Protein AF-A0A917CRA4-F1 (afdb_monomer)

Foldseek 3Di:
DVVVLVVLLVVVVVVVVVVVVPPQKDWDDPVCCLPPVDVNPDRDNDTDIDGRPDD

Mean predicted aligned error: 3.93 Å

Organism: NCBI:txid1171543

Structure (mmCIF, N/CA/C/O backbone):
data_AF-A0A917CRA4-F1
#
_entry.id   AF-A0A917CRA4-F1
#
loop_
_atom_site.group_PDB
_atom_site.id
_atom_site.type_symbol
_atom_site.label_atom_id
_atom_site.label_alt_id
_atom_site.label_comp_id
_atom_site.label_asym_id
_atom_site.label_entity_id
_atom_site.label_seq_id
_atom_site.pdbx_PDB_ins_code
_atom_site.Cartn_x
_atom_site.Cartn_y
_atom_site.Cartn_z
_atom_site.occupancy
_atom_site.B_iso_or_equiv
_atom_site.auth_seq_id
_atom_site.auth_comp_id
_atom_site.auth_asym_id
_atom_site.auth_atom_id
_atom_site.pdbx_PDB_model_num
ATOM 1 N N . MET A 1 1 ? 18.789 -6.571 -9.626 1.00 62.81 1 MET A N 1
ATOM 2 C CA . MET A 1 1 ? 17.970 -5.358 -9.427 1.00 62.81 1 MET A CA 1
ATOM 3 C C . MET A 1 1 ? 16.475 -5.675 -9.495 1.00 62.81 1 MET A C 1
ATOM 5 O O . MET A 1 1 ? 15.863 -5.726 -8.442 1.00 62.81 1 MET A O 1
ATOM 9 N N . VAL A 1 2 ? 15.908 -6.031 -10.658 1.00 72.06 2 VAL A N 1
ATOM 1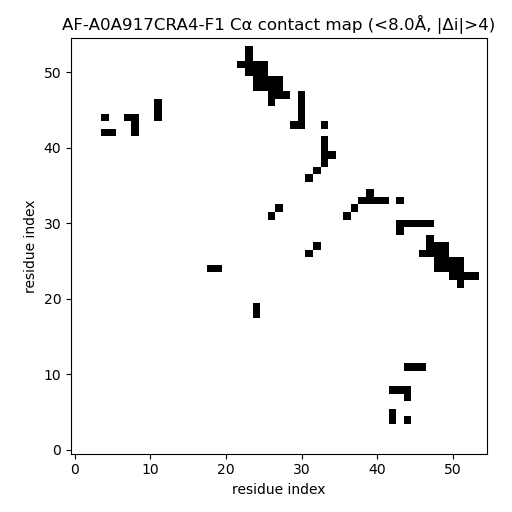0 C CA . VAL A 1 2 ? 14.463 -6.347 -10.823 1.00 72.06 2 VAL A CA 1
ATOM 11 C C . VAL A 1 2 ? 13.934 -7.401 -9.834 1.00 72.06 2 VAL A C 1
ATOM 13 O O . VAL A 1 2 ? 12.882 -7.206 -9.242 1.00 72.06 2 VAL A O 1
ATOM 16 N N . LYS A 1 3 ? 14.693 -8.476 -9.576 1.00 78.25 3 LYS A N 1
ATOM 17 C CA . LYS A 1 3 ? 14.294 -9.538 -8.631 1.00 78.25 3 LYS A CA 1
ATOM 18 C C . LYS A 1 3 ? 14.108 -9.046 -7.186 1.00 78.25 3 LYS A C 1
ATOM 20 O O . LYS A 1 3 ? 13.223 -9.530 -6.493 1.00 78.25 3 LYS A O 1
ATOM 25 N N . VAL A 1 4 ? 14.922 -8.081 -6.744 1.00 82.00 4 VAL A N 1
ATOM 26 C CA . VAL A 1 4 ? 14.803 -7.479 -5.402 1.00 82.00 4 VAL A CA 1
ATOM 27 C C . VAL A 1 4 ? 13.555 -6.600 -5.338 1.00 82.00 4 VAL A C 1
ATOM 29 O O . VAL A 1 4 ? 12.765 -6.739 -4.412 1.00 82.00 4 VAL A O 1
ATOM 32 N N . TYR A 1 5 ? 13.310 -5.788 -6.371 1.00 85.19 5 TYR A N 1
ATOM 33 C CA . TYR A 1 5 ? 12.093 -4.976 -6.465 1.00 85.19 5 TYR A CA 1
ATOM 34 C C . TYR A 1 5 ? 10.819 -5.831 -6.511 1.00 85.19 5 TYR A C 1
ATOM 36 O O . TYR A 1 5 ? 9.848 -5.510 -5.842 1.00 85.19 5 TYR A O 1
ATOM 44 N N . GLN A 1 6 ? 10.827 -6.967 -7.213 1.00 89.12 6 GLN A N 1
ATOM 45 C CA . GLN A 1 6 ? 9.700 -7.910 -7.203 1.00 89.12 6 GLN A CA 1
ATOM 46 C C . GLN A 1 6 ? 9.431 -8.491 -5.808 1.00 89.12 6 GLN A C 1
ATOM 48 O O . GLN A 1 6 ? 8.276 -8.641 -5.416 1.00 89.12 6 GLN A O 1
ATOM 53 N N . GLN A 1 7 ? 10.481 -8.808 -5.046 1.00 92.38 7 GLN A N 1
ATOM 54 C CA . GLN A 1 7 ? 10.335 -9.279 -3.666 1.00 92.38 7 GLN A CA 1
ATOM 55 C C . GLN A 1 7 ? 9.782 -8.186 -2.745 1.00 92.38 7 GLN A C 1
ATOM 57 O O . GLN A 1 7 ? 8.920 -8.475 -1.922 1.00 92.38 7 GLN A O 1
ATOM 62 N N . GLN A 1 8 ? 10.229 -6.941 -2.913 1.00 91.75 8 GLN A N 1
ATOM 63 C CA . GLN A 1 8 ? 9.717 -5.799 -2.154 1.00 91.75 8 GLN A CA 1
ATOM 64 C C . GLN A 1 8 ? 8.244 -5.520 -2.465 1.00 91.75 8 GLN A C 1
ATOM 66 O O . GLN A 1 8 ? 7.445 -5.398 -1.545 1.00 91.75 8 GLN A O 1
ATOM 71 N N . VAL A 1 9 ? 7.858 -5.506 -3.744 1.00 91.25 9 VAL A N 1
ATOM 72 C CA . VAL A 1 9 ? 6.454 -5.340 -4.160 1.00 91.25 9 VAL A CA 1
ATOM 73 C C . VAL A 1 9 ? 5.590 -6.468 -3.595 1.00 91.25 9 VAL A C 1
ATOM 75 O O . VAL A 1 9 ? 4.505 -6.217 -3.079 1.00 91.25 9 VAL A O 1
ATOM 78 N N . LYS A 1 10 ? 6.083 -7.714 -3.623 1.00 92.50 10 LYS A N 1
ATOM 79 C CA . LYS A 1 10 ? 5.378 -8.848 -3.012 1.00 92.50 10 LYS A CA 1
ATOM 80 C C . LYS A 1 10 ? 5.153 -8.634 -1.514 1.00 92.50 10 LYS A C 1
ATOM 82 O O . LYS A 1 10 ? 4.052 -8.893 -1.039 1.00 92.50 10 LYS A O 1
ATOM 87 N N . LEU A 1 11 ? 6.167 -8.157 -0.791 1.00 94.25 11 LEU A N 1
ATOM 88 C CA . LEU A 1 11 ? 6.040 -7.839 0.631 1.00 94.25 11 LEU A CA 1
ATOM 89 C C . LEU A 1 11 ? 4.998 -6.737 0.864 1.00 94.25 11 LEU A C 1
ATOM 91 O O . LEU A 1 11 ? 4.153 -6.888 1.737 1.00 94.25 11 LEU A O 1
ATOM 95 N N . VAL A 1 12 ? 5.011 -5.671 0.059 1.00 93.06 12 VAL A N 1
ATOM 96 C CA . VAL A 1 12 ? 4.023 -4.582 0.132 1.00 93.06 12 VAL A CA 1
ATOM 97 C C . VAL A 1 12 ? 2.602 -5.108 -0.045 1.00 93.06 12 VAL A C 1
ATOM 99 O O . VAL A 1 12 ? 1.752 -4.840 0.796 1.00 93.06 12 VAL A O 1
ATOM 102 N N . VAL A 1 13 ? 2.348 -5.922 -1.073 1.00 92.06 13 VAL A N 1
ATOM 103 C CA . VAL A 1 13 ? 1.018 -6.512 -1.30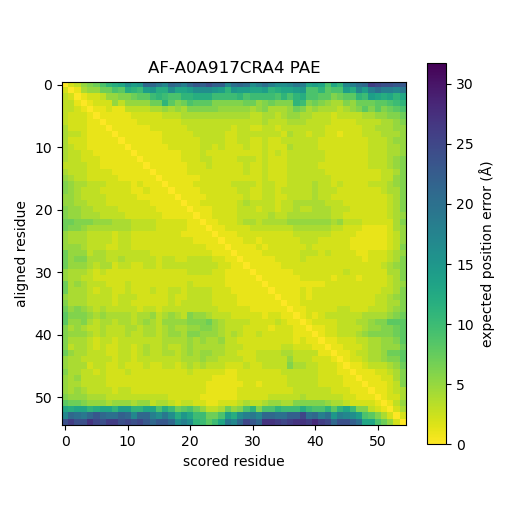7 1.00 92.06 13 VAL A CA 1
ATOM 104 C C . VAL A 1 13 ? 0.572 -7.388 -0.131 1.00 92.06 13 VAL A C 1
ATOM 106 O O . VAL A 1 13 ? -0.597 -7.366 0.239 1.00 92.06 13 VAL A O 1
ATOM 109 N N . GLN A 1 14 ? 1.493 -8.124 0.499 1.00 94.31 14 GLN A N 1
ATOM 110 C CA . GLN A 1 14 ? 1.188 -8.896 1.708 1.00 94.31 14 GLN A CA 1
ATOM 111 C C . GLN A 1 14 ? 0.858 -7.996 2.909 1.00 94.31 14 GLN A C 1
ATOM 113 O O . GLN A 1 14 ? -0.067 -8.304 3.655 1.00 94.31 14 GLN A O 1
ATOM 118 N N . LEU A 1 15 ? 1.583 -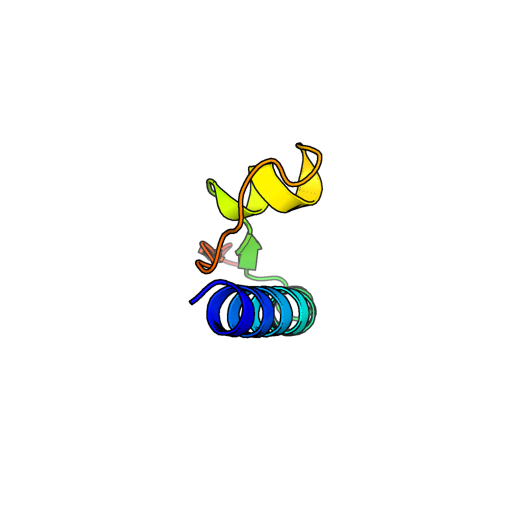6.886 3.086 1.00 94.69 15 LEU A N 1
ATOM 119 C CA . LEU A 1 15 ? 1.332 -5.917 4.157 1.00 94.69 15 LEU A CA 1
ATOM 120 C C . LEU A 1 15 ? -0.001 -5.187 3.983 1.00 94.69 15 LEU A C 1
ATOM 122 O O . LEU A 1 15 ? -0.650 -4.907 4.983 1.00 94.69 15 LEU A O 1
ATOM 126 N N . LEU A 1 16 ? -0.445 -4.919 2.750 1.00 93.62 16 LEU A N 1
ATOM 127 C CA . LEU A 1 16 ? -1.747 -4.287 2.507 1.00 93.62 16 LEU A CA 1
ATOM 128 C C . LEU A 1 16 ? -2.906 -5.094 3.104 1.00 93.62 16 LEU A C 1
ATOM 130 O O . LEU A 1 16 ? -3.820 -4.498 3.659 1.00 93.62 16 LEU A O 1
ATOM 134 N N . GLY A 1 17 ? -2.837 -6.430 3.071 1.00 92.62 17 GLY A N 1
ATOM 135 C CA . GLY A 1 17 ? -3.838 -7.281 3.722 1.00 92.62 17 GLY A CA 1
ATOM 136 C C . GLY A 1 17 ? -3.831 -7.193 5.253 1.00 92.62 17 GLY A C 1
ATOM 137 O O . GLY A 1 17 ? -4.852 -7.453 5.873 1.00 92.62 17 GLY A O 1
ATOM 138 N N . LEU A 1 18 ? -2.701 -6.819 5.865 1.00 94.00 18 LEU A N 1
ATOM 139 C CA . LEU A 1 18 ? -2.629 -6.532 7.303 1.00 94.00 18 LEU A CA 1
ATOM 140 C C . LEU A 1 18 ? -3.120 -5.118 7.617 1.00 94.00 18 LEU A C 1
ATOM 142 O O . LEU A 1 18 ? -3.749 -4.906 8.638 1.00 94.00 18 LEU A O 1
ATOM 146 N N . VAL A 1 19 ? -2.848 -4.142 6.750 1.00 93.69 19 VAL A N 1
ATOM 147 C CA . VAL A 1 19 ? -3.362 -2.777 6.928 1.00 93.69 19 VAL A CA 1
ATOM 148 C C . VAL A 1 19 ? -4.888 -2.752 6.830 1.00 93.69 19 VAL A C 1
ATOM 150 O O . VAL A 1 19 ? -5.524 -2.036 7.589 1.00 93.69 19 VAL A O 1
ATOM 153 N N . ASP A 1 20 ? -5.475 -3.561 5.947 1.00 91.69 20 ASP A N 1
ATOM 154 C CA . ASP A 1 20 ? -6.930 -3.667 5.770 1.00 91.69 20 ASP A CA 1
ATOM 155 C C . ASP A 1 20 ? -7.667 -4.175 7.026 1.00 91.69 20 ASP A C 1
ATOM 157 O O . ASP A 1 20 ? -8.865 -3.947 7.175 1.00 91.69 20 ASP A O 1
ATOM 161 N N . THR A 1 21 ? -6.968 -4.820 7.973 1.00 94.75 21 THR A N 1
ATOM 162 C CA . THR A 1 21 ? -7.583 -5.207 9.256 1.00 94.75 21 THR A CA 1
ATOM 163 C C . THR A 1 21 ? -7.781 -4.025 10.203 1.00 94.75 21 THR A C 1
ATOM 165 O O . THR A 1 21 ? -8.528 -4.143 11.172 1.00 94.75 21 THR A O 1
ATOM 168 N N . GLU A 1 22 ? -7.126 -2.895 9.939 1.00 94.50 22 GLU A N 1
ATOM 169 C CA . GLU A 1 22 ? -7.195 -1.679 10.742 1.00 94.50 22 GLU A CA 1
ATOM 170 C C . GLU A 1 22 ? -8.153 -0.671 10.089 1.00 94.50 22 GLU A C 1
ATOM 172 O O . GLU A 1 22 ? -7.820 0.007 9.117 1.00 94.50 22 GLU A O 1
ATOM 177 N N . THR A 1 23 ? -9.355 -0.520 10.650 1.00 92.12 23 THR A N 1
ATOM 178 C CA . THR A 1 23 ? -10.416 0.336 10.080 1.00 92.12 23 THR A CA 1
ATOM 179 C C . THR A 1 23 ? -10.087 1.829 10.089 1.00 92.12 23 THR A C 1
ATOM 181 O O . THR A 1 23 ? -10.736 2.613 9.399 1.00 92.12 23 THR A O 1
ATOM 184 N N . CYS A 1 24 ? -9.083 2.233 10.866 1.00 94.25 24 CYS A N 1
ATOM 185 C CA . CYS A 1 24 ? -8.638 3.616 10.986 1.00 94.25 24 CYS A CA 1
ATOM 186 C C . CYS A 1 24 ? -7.641 4.030 9.894 1.00 94.25 24 CYS A C 1
ATOM 188 O O . CYS A 1 24 ? -7.137 5.151 9.929 1.00 94.25 24 CYS A O 1
ATOM 190 N N . PHE A 1 25 ? -7.329 3.167 8.923 1.00 94.88 25 PHE A N 1
ATOM 191 C CA . PHE A 1 25 ? -6.450 3.515 7.811 1.00 94.88 25 PHE A CA 1
ATOM 192 C C . PHE A 1 25 ? -7.149 3.395 6.461 1.00 94.88 25 PHE A C 1
ATOM 194 O O . PHE A 1 25 ? -7.805 2.408 6.152 1.00 94.88 25 PHE A O 1
ATOM 201 N N . ALA A 1 26 ? -6.930 4.396 5.609 1.00 94.06 26 ALA A N 1
ATOM 202 C CA . ALA A 1 26 ? -7.238 4.325 4.188 1.00 94.06 26 ALA A CA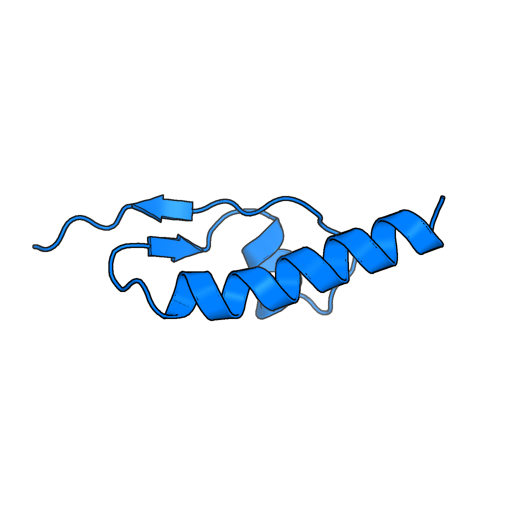 1
ATOM 203 C C . ALA A 1 26 ? -5.957 4.397 3.359 1.00 94.06 26 ALA A C 1
ATOM 205 O O . ALA A 1 26 ? -5.128 5.292 3.550 1.00 94.06 26 ALA A O 1
ATOM 206 N N . LEU A 1 27 ? -5.816 3.486 2.397 1.00 95.38 27 LEU A N 1
ATOM 207 C CA . LEU A 1 27 ? -4.742 3.541 1.411 1.00 95.38 27 LEU A CA 1
ATOM 208 C C . LEU A 1 27 ? -4.983 4.696 0.428 1.00 95.38 27 LEU A C 1
ATOM 210 O O . LEU A 1 27 ? -6.089 4.870 -0.085 1.00 95.38 27 LEU A O 1
ATOM 214 N N . LYS A 1 28 ? -3.937 5.467 0.122 1.00 94.50 28 LYS A N 1
ATOM 215 C CA . LYS A 1 28 ? -3.991 6.556 -0.861 1.00 94.50 28 LYS A CA 1
ATOM 216 C C . LYS A 1 28 ? -2.767 6.580 -1.780 1.00 94.50 28 LYS A C 1
ATOM 218 O O . LYS A 1 28 ? -1.915 5.697 -1.761 1.00 94.50 28 LYS A O 1
ATOM 223 N N . GLY A 1 29 ? -2.677 7.645 -2.575 1.00 94.69 29 GLY A N 1
ATOM 224 C CA . GLY A 1 29 ? -1.465 7.997 -3.306 1.00 94.69 29 GLY A CA 1
ATOM 225 C C . GLY A 1 29 ? -1.238 7.162 -4.562 1.00 94.69 29 GLY A C 1
ATOM 226 O O . GLY A 1 29 ? -2.138 6.503 -5.087 1.00 94.69 29 GLY A O 1
ATOM 227 N N . GLY A 1 30 ? -0.008 7.230 -5.071 1.00 94.31 30 GLY A N 1
ATOM 228 C CA . GLY A 1 30 ? 0.364 6.597 -6.333 1.00 94.31 30 GLY A CA 1
ATOM 229 C C . GLY A 1 30 ? 0.283 5.072 -6.282 1.00 94.31 30 GLY A C 1
ATOM 230 O O . GLY A 1 30 ? -0.037 4.465 -7.304 1.00 94.31 30 GLY A O 1
ATOM 231 N N . THR A 1 31 ? 0.541 4.463 -5.122 1.00 93.50 31 THR A N 1
ATOM 232 C CA . THR A 1 31 ? 0.444 3.010 -4.928 1.00 93.50 31 THR A CA 1
ATOM 233 C C . THR A 1 31 ? -0.99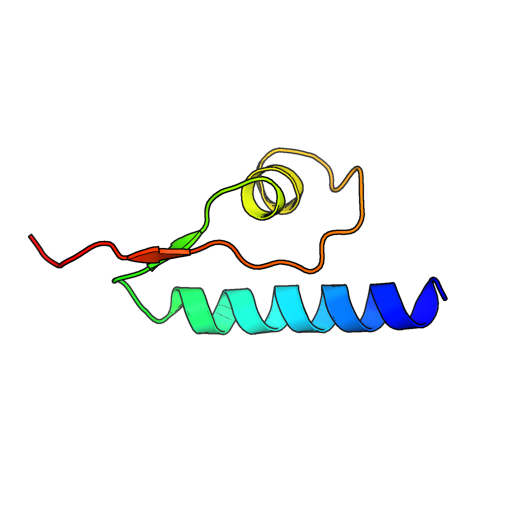7 2.524 -5.031 1.00 93.50 31 THR A C 1
ATOM 235 O O . THR A 1 31 ? -1.248 1.548 -5.734 1.00 93.50 31 THR A O 1
ATOM 238 N N . ALA A 1 32 ? -1.950 3.237 -4.414 1.00 94.50 32 ALA A N 1
ATOM 239 C CA . ALA A 1 32 ? -3.374 2.911 -4.513 1.00 94.50 32 ALA A CA 1
ATOM 240 C C . ALA A 1 32 ? -3.859 2.932 -5.969 1.00 94.50 32 ALA A C 1
ATOM 242 O O . ALA A 1 32 ? -4.472 1.976 -6.436 1.00 94.50 32 ALA A O 1
ATOM 243 N N . ILE A 1 33 ? -3.519 3.996 -6.706 1.00 95.19 33 ILE A N 1
ATOM 244 C CA . ILE A 1 33 ? -3.882 4.141 -8.123 1.00 95.19 33 ILE A CA 1
ATOM 245 C C . ILE A 1 33 ? -3.270 3.003 -8.950 1.00 95.19 33 ILE A C 1
ATOM 24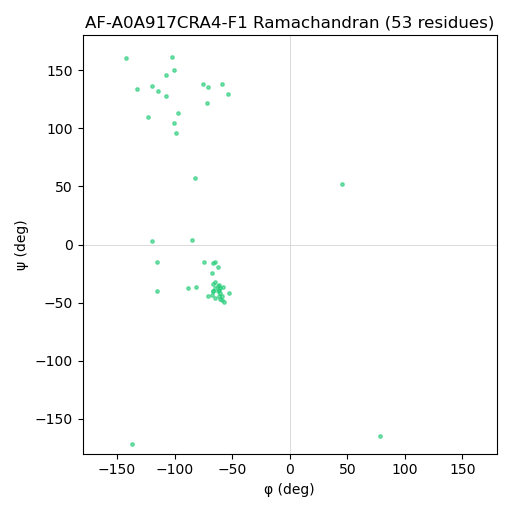7 O O . ILE A 1 33 ? -3.972 2.349 -9.713 1.00 95.19 33 ILE A O 1
ATOM 251 N N . ASN A 1 34 ? -1.981 2.719 -8.751 1.00 93.62 3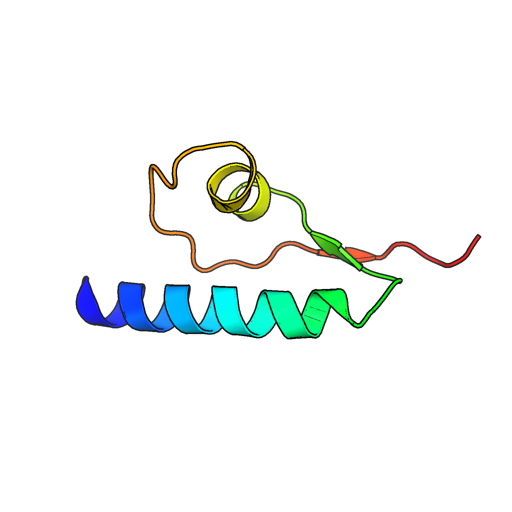4 ASN A N 1
ATOM 252 C CA . ASN A 1 34 ? -1.256 1.697 -9.504 1.00 93.62 34 ASN A CA 1
ATOM 253 C C . ASN A 1 34 ? -1.808 0.276 -9.304 1.00 93.62 34 ASN A C 1
ATOM 255 O O . ASN A 1 34 ? -1.750 -0.516 -10.234 1.00 93.62 34 ASN A O 1
ATOM 259 N N . LEU A 1 35 ? -2.272 -0.054 -8.092 1.00 90.38 35 LEU A N 1
ATOM 260 C CA . LEU A 1 35 ? -2.742 -1.397 -7.725 1.00 90.38 35 LEU A CA 1
ATOM 261 C C . LEU A 1 35 ? -4.231 -1.624 -8.004 1.00 90.38 35 LEU A C 1
ATOM 263 O O . LEU A 1 35 ? -4.610 -2.739 -8.350 1.00 90.38 35 LEU A O 1
ATOM 267 N N . PHE A 1 36 ? -5.069 -0.606 -7.786 1.00 91.50 36 PHE A N 1
ATOM 268 C CA . PHE A 1 36 ? -6.528 -0.771 -7.746 1.00 91.50 36 PHE A CA 1
ATOM 269 C C . PHE A 1 36 ? -7.277 -0.032 -8.861 1.00 91.50 36 PHE A C 1
ATOM 271 O O . PHE A 1 36 ? -8.454 -0.313 -9.073 1.00 91.50 36 PHE A O 1
ATOM 278 N N . VAL A 1 37 ? -6.633 0.912 -9.557 1.00 95.44 37 VAL A N 1
ATOM 279 C CA . VAL A 1 37 ? -7.266 1.715 -10.622 1.00 95.44 37 VAL A CA 1
ATOM 280 C C . VAL A 1 37 ? -6.630 1.441 -11.985 1.00 95.44 37 VAL A C 1
ATOM 282 O O . VAL A 1 37 ? -7.337 1.355 -12.985 1.00 95.44 37 VAL A O 1
ATOM 285 N N . GLU A 1 38 ? -5.308 1.292 -12.032 1.00 94.31 38 GLU A N 1
ATOM 286 C CA . GLU A 1 38 ? -4.544 0.971 -13.240 1.00 94.31 38 GLU A CA 1
ATOM 287 C C . GLU A 1 38 ? -4.134 -0.510 -13.269 1.00 94.31 38 GLU A C 1
ATOM 289 O O . GLU A 1 38 ? -4.073 -1.175 -12.238 1.00 94.31 38 GLU A O 1
ATOM 294 N N . ASP A 1 39 ? -3.786 -1.026 -14.451 1.00 91.62 39 ASP A N 1
ATOM 295 C CA . ASP A 1 39 ? -3.259 -2.389 -14.628 1.00 91.62 39 ASP A CA 1
ATOM 296 C C . ASP A 1 39 ? -1.746 -2.454 -14.334 1.00 91.62 39 ASP A C 1
ATOM 298 O O . ASP A 1 39 ? -0.933 -2.780 -15.198 1.00 91.62 39 ASP A O 1
ATOM 302 N N . LEU A 1 40 ? -1.346 -2.042 -13.123 1.00 89.69 40 LEU A N 1
ATOM 303 C CA . LEU A 1 40 ? 0.035 -2.105 -12.620 1.00 89.69 40 LEU A CA 1
ATOM 304 C C . LEU A 1 40 ? 1.129 -1.626 -13.608 1.00 89.69 40 LEU A C 1
ATOM 306 O O . LEU A 1 40 ? 2.131 -2.325 -13.805 1.00 89.69 40 LEU A O 1
ATOM 310 N N . PRO A 1 41 ? 1.023 -0.423 -14.208 1.00 92.25 41 PRO A N 1
ATOM 311 C CA . PRO A 1 41 ? 1.960 0.035 -15.240 1.00 92.25 41 PRO A CA 1
ATOM 312 C C . PRO A 1 41 ? 3.399 0.233 -14.738 1.00 92.25 41 PRO A C 1
ATOM 314 O O . PRO A 1 41 ? 4.330 0.353 -15.538 1.00 92.25 41 PRO A O 1
ATOM 317 N N . ARG A 1 42 ? 3.611 0.281 -13.417 1.00 91.94 42 ARG A N 1
ATOM 318 C CA . ARG A 1 42 ? 4.938 0.353 -12.793 1.00 91.94 42 ARG A CA 1
ATOM 319 C C . ARG A 1 42 ? 4.994 -0.469 -11.509 1.00 91.94 42 ARG A C 1
ATOM 321 O O . ARG A 1 42 ? 3.983 -0.729 -10.862 1.00 91.94 42 ARG A O 1
ATOM 328 N N . LEU A 1 43 ? 6.206 -0.813 -11.084 1.00 89.62 43 LEU A N 1
ATOM 329 C CA . LEU A 1 43 ? 6.424 -1.320 -9.730 1.00 89.62 43 LEU A CA 1
ATOM 330 C C . LEU A 1 43 ? 6.354 -0.159 -8.733 1.00 89.62 43 LEU A C 1
ATOM 332 O O . LEU A 1 43 ? 6.907 0.912 -8.982 1.00 89.62 43 LEU A O 1
ATOM 336 N N . SER A 1 44 ? 5.698 -0.387 -7.602 1.00 89.94 44 SER A N 1
ATOM 337 C CA . SER A 1 44 ? 5.609 0.566 -6.498 1.00 89.94 44 SER A CA 1
ATOM 338 C C . SER A 1 44 ? 5.919 -0.156 -5.190 1.00 89.94 44 SER A C 1
ATOM 340 O O . SER A 1 44 ? 5.456 -1.276 -4.979 1.00 89.94 44 SER A O 1
ATOM 342 N N . VAL A 1 45 ? 6.762 0.453 -4.357 1.00 91.38 45 VAL A N 1
ATOM 343 C CA . VAL A 1 45 ? 7.279 -0.144 -3.112 1.00 91.38 45 VAL A CA 1
ATOM 344 C C . VAL A 1 45 ? 6.902 0.657 -1.863 1.00 91.38 45 VAL A C 1
ATOM 346 O O . VAL A 1 45 ? 7.295 0.279 -0.764 1.00 91.38 45 VAL A O 1
ATOM 349 N N . ASP A 1 46 ? 6.130 1.730 -2.032 1.00 91.38 46 ASP A N 1
ATOM 350 C CA . ASP A 1 46 ? 5.701 2.622 -0.956 1.00 91.38 46 ASP A CA 1
ATOM 351 C C . ASP A 1 46 ? 4.263 2.291 -0.533 1.00 91.3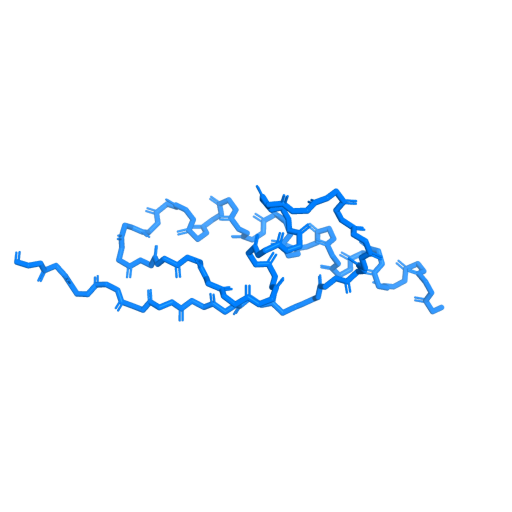8 46 ASP A C 1
ATOM 353 O O . ASP A 1 46 ? 3.454 1.860 -1.356 1.00 91.38 46 ASP A O 1
ATOM 357 N N . ILE A 1 47 ? 3.916 2.525 0.734 1.00 93.62 47 ILE A N 1
ATOM 358 C CA . ILE A 1 47 ? 2.539 2.432 1.243 1.00 93.62 47 ILE A CA 1
ATOM 359 C C . ILE A 1 47 ? 2.184 3.783 1.864 1.00 93.62 47 ILE A C 1
ATOM 361 O O . ILE A 1 47 ? 2.691 4.130 2.929 1.00 93.62 47 ILE A O 1
ATOM 365 N N . ASP A 1 48 ? 1.294 4.528 1.210 1.00 95.00 48 ASP A N 1
ATOM 366 C CA . ASP A 1 48 ? 0.776 5.794 1.726 1.00 95.00 48 ASP A CA 1
ATOM 367 C C . ASP A 1 48 ? -0.575 5.567 2.408 1.00 95.00 48 ASP A C 1
ATOM 369 O O . ASP A 1 48 ? -1.570 5.275 1.741 1.00 95.00 48 ASP A O 1
ATOM 373 N N . LEU A 1 49 ? -0.631 5.753 3.728 1.00 95.44 49 LEU A N 1
ATOM 374 C CA . LEU A 1 49 ? -1.872 5.663 4.501 1.00 95.44 49 LEU A CA 1
ATOM 375 C C . LEU A 1 49 ? -2.346 7.043 4.950 1.00 95.44 49 LEU A C 1
ATOM 377 O O . LEU A 1 49 ? -1.555 7.937 5.259 1.00 95.44 49 LEU A O 1
ATOM 381 N N . VAL A 1 50 ? -3.662 7.209 5.003 1.00 95.38 50 VAL A N 1
ATOM 382 C CA . VAL A 1 50 ? -4.326 8.294 5.723 1.00 95.38 50 VAL A CA 1
ATOM 383 C C . VAL A 1 50 ? -4.968 7.699 6.958 1.00 95.38 50 VAL A C 1
ATOM 385 O O . VAL A 1 50 ? -5.726 6.739 6.849 1.00 95.38 50 VAL A O 1
ATOM 388 N N . TYR A 1 51 ? -4.676 8.287 8.115 1.00 94.88 51 TYR A N 1
ATOM 389 C CA . TYR A 1 51 ? -5.410 7.982 9.332 1.00 94.88 51 TYR A CA 1
ATOM 390 C C . TYR A 1 51 ? -6.810 8.594 9.248 1.00 94.88 51 TYR A C 1
ATOM 392 O O . TYR A 1 51 ? -6.959 9.804 9.061 1.00 94.88 51 TYR A O 1
ATOM 400 N N . LEU A 1 52 ? -7.815 7.741 9.367 1.00 93.31 52 LEU A N 1
ATOM 401 C CA . LEU A 1 52 ? -9.217 8.071 9.509 1.00 93.31 52 LEU A CA 1
ATOM 402 C C . LEU A 1 52 ? -9.544 7.973 11.005 1.00 93.31 52 LEU A C 1
ATOM 404 O O . LEU A 1 52 ? -9.756 6.866 11.496 1.00 93.31 52 LEU A O 1
ATOM 408 N N . PRO A 1 53 ? -9.523 9.086 11.761 1.00 85.19 53 PRO A N 1
ATOM 409 C CA . PRO A 1 53 ? -10.023 9.053 13.127 1.00 85.19 53 PRO A CA 1
ATOM 410 C C . PRO A 1 53 ? -11.486 8.610 13.108 1.00 85.19 53 PRO A C 1
ATOM 412 O O . PRO A 1 53 ? -12.256 9.067 12.257 1.00 85.19 53 PRO A O 1
ATOM 415 N N . ASP A 1 54 ? -11.858 7.745 14.050 1.00 73.00 54 ASP A N 1
ATOM 416 C CA . ASP A 1 54 ? -13.259 7.411 14.275 1.00 73.00 54 ASP A CA 1
ATOM 417 C C . ASP A 1 54 ? -14.043 8.715 14.487 1.00 73.00 54 ASP A C 1
ATOM 419 O O . ASP A 1 54 ? -13.621 9.597 15.245 1.00 73.00 54 ASP A O 1
ATOM 423 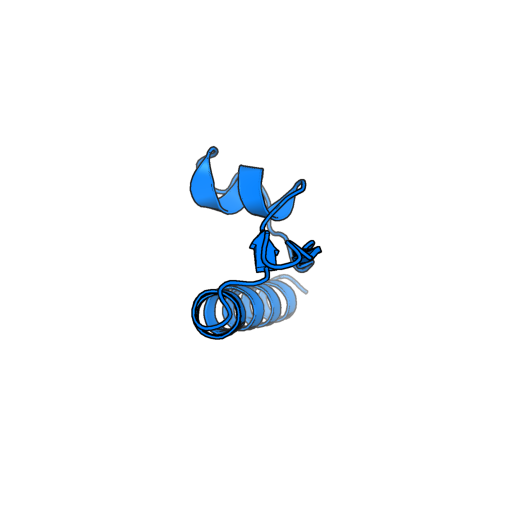N N . SER A 1 55 ? -15.138 8.858 13.738 1.00 62.56 55 SER A N 1
ATOM 424 C CA . SER A 1 55 ? -16.105 9.948 13.913 1.00 62.56 55 SER A CA 1
ATOM 425 C C . SER A 1 55 ? -16.918 9.750 15.184 1.00 62.56 55 SER A C 1
ATOM 427 O O . SER A 1 55 ? -17.279 8.585 15.461 1.00 62.56 55 SER A O 1
#

Secondary structure (DSSP, 8-state):
-HHHHHHHHHHHHHHHHHHTT-TTEEEEHHHHHHHHTSS--S-----EEEE----

pLDDT: mean 90.53, std 7.32, range [62.56, 95.44]

Sequence (55 aa):
MVKVYQQQVKLVVQLLGLVDTETCFALKGGTAINLFVEDLPRLSVDIDLVYLPDS

Nearest PDB structures (foldseek):
  2daw-assembly1_A  TM=3.919E-01  e=4.946E+00  Homo sapiens

InterPro domains:
  IPR014942 Nucleotidyl transferase AbiEii toxin, Type IV TA system [PF08843] (16-51)

Radius of gyration: 12.22 Å; Cα contacts (8 Å, |Δi|>4): 49; chains: 1; bounding box: 34×20×30 Å

Solvent-accessible surface area (backbone atoms only — not comparable to full-atom values): 3407 Å² total; per-residue (Å²): 111,70,70,58,53,53,51,45,31,52,49,47,60,57,47,48,65,58,49,68,74,40,86,44,52,41,80,37,64,71,45,40,42,32,70,77,74,42,90,51,90,62,92,60,78,68,84,47,72,42,80,46,76,86,128